Protein AF-A0A1Q5MEU5-F1 (afdb_monomer)

Mean predicted aligned error: 7.68 Å

Structure (mmCIF, N/CA/C/O backbone):
data_AF-A0A1Q5MEU5-F1
#
_entry.id   AF-A0A1Q5MEU5-F1
#
loop_
_atom_site.group_PDB
_atom_site.id
_atom_site.type_symbol
_atom_site.label_atom_id
_atom_site.label_alt_id
_atom_site.label_comp_id
_atom_site.label_asym_id
_atom_site.label_entity_id
_atom_site.label_seq_id
_atom_site.pdbx_PDB_ins_code
_atom_site.Cartn_x
_atom_site.Cartn_y
_at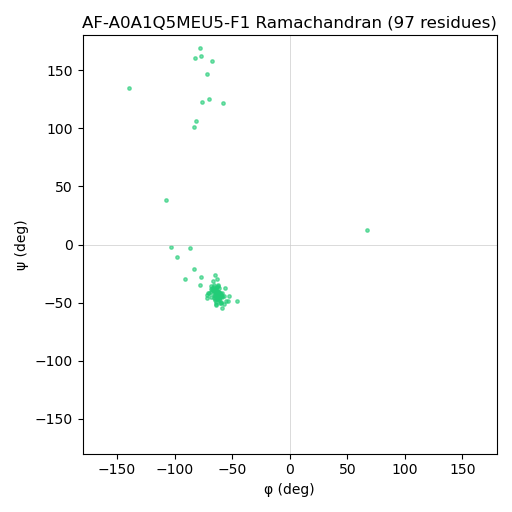om_site.Cartn_z
_atom_site.occupancy
_atom_site.B_iso_or_equiv
_atom_site.auth_seq_id
_atom_site.auth_comp_id
_atom_site.auth_asym_id
_atom_site.auth_atom_id
_atom_site.pdbx_PDB_model_num
ATOM 1 N N . MET A 1 1 ? 27.557 14.615 19.901 1.00 64.94 1 MET A N 1
ATOM 2 C CA . MET A 1 1 ? 26.731 13.406 20.072 1.00 64.94 1 MET A CA 1
ATOM 3 C C . MET A 1 1 ? 27.480 12.455 20.983 1.00 64.94 1 MET A C 1
ATOM 5 O O . MET A 1 1 ? 28.641 12.164 20.720 1.00 64.94 1 MET A O 1
ATOM 9 N N . SER A 1 2 ? 26.861 12.059 22.086 1.00 87.88 2 SER A N 1
ATOM 10 C CA . SER A 1 2 ? 27.418 11.133 23.071 1.00 87.88 2 SER A CA 1
ATOM 11 C C . SER A 1 2 ? 27.224 9.673 22.643 1.00 87.88 2 SER A C 1
ATOM 13 O O . SER A 1 2 ? 26.380 9.348 21.810 1.00 87.88 2 SER A O 1
ATOM 1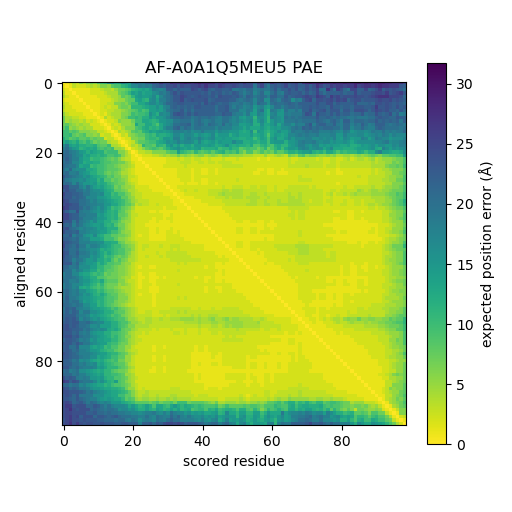5 N N . TRP A 1 3 ? 28.007 8.766 23.228 1.00 56.09 3 TRP A N 1
ATOM 16 C CA . TRP A 1 3 ? 27.943 7.333 22.922 1.00 56.09 3 TRP A CA 1
ATOM 17 C C . TRP A 1 3 ? 26.589 6.692 23.273 1.00 56.09 3 TRP A C 1
ATOM 19 O O . TRP A 1 3 ? 26.150 5.752 22.612 1.00 56.09 3 TRP A O 1
ATOM 29 N N . SER A 1 4 ? 25.902 7.215 24.290 1.00 73.19 4 SER A N 1
ATOM 30 C CA . SER A 1 4 ? 24.543 6.811 24.658 1.00 73.19 4 SER A CA 1
ATOM 31 C C . SER A 1 4 ? 23.506 7.280 23.635 1.00 73.19 4 SER A C 1
ATOM 33 O O . SER A 1 4 ? 22.640 6.494 23.258 1.00 73.19 4 SER A O 1
ATOM 35 N N . GLU A 1 5 ? 23.617 8.514 23.136 1.00 72.00 5 GLU A N 1
ATOM 36 C CA . GLU A 1 5 ? 22.755 9.027 22.060 1.00 72.00 5 GLU A CA 1
ATOM 37 C C . GLU A 1 5 ? 22.954 8.241 20.761 1.00 72.00 5 GLU A C 1
ATOM 39 O O . GLU A 1 5 ? 21.979 7.863 20.124 1.00 72.00 5 GLU A O 1
ATOM 44 N N . PHE A 1 6 ? 24.197 7.906 20.407 1.00 57.34 6 PHE A N 1
ATOM 45 C CA . PHE A 1 6 ? 24.489 7.108 19.215 1.00 57.34 6 PHE A CA 1
ATOM 46 C C . PHE A 1 6 ? 23.895 5.691 19.295 1.00 57.34 6 PHE A C 1
ATOM 48 O O . PHE A 1 6 ? 23.266 5.226 18.348 1.00 57.34 6 PHE A O 1
ATOM 55 N N . LYS A 1 7 ? 24.021 5.012 20.445 1.00 49.31 7 LYS A N 1
ATOM 56 C CA . LYS A 1 7 ? 23.394 3.696 20.669 1.00 49.31 7 LYS A CA 1
ATOM 57 C C . LYS A 1 7 ? 21.871 3.752 20.630 1.00 49.31 7 LYS A C 1
ATOM 59 O O . LYS A 1 7 ? 21.249 2.815 20.137 1.00 49.31 7 LYS A O 1
ATOM 64 N N . LYS A 1 8 ? 21.282 4.835 21.140 1.00 71.50 8 LYS A N 1
ATOM 65 C CA . LYS A 1 8 ? 19.838 5.063 21.082 1.00 71.50 8 LYS A CA 1
ATOM 66 C C . LYS A 1 8 ? 19.371 5.223 19.635 1.00 71.50 8 LYS A C 1
ATOM 68 O O . LYS A 1 8 ? 18.464 4.507 19.236 1.00 71.50 8 LYS A O 1
ATOM 73 N N . VAL A 1 9 ? 20.061 6.042 18.839 1.00 67.50 9 VAL A N 1
ATOM 74 C CA . VAL A 1 9 ? 19.779 6.212 17.403 1.00 67.50 9 VAL A CA 1
ATOM 75 C C . VAL A 1 9 ? 19.928 4.894 16.643 1.00 67.50 9 VAL A C 1
ATOM 77 O O . VAL A 1 9 ? 19.078 4.571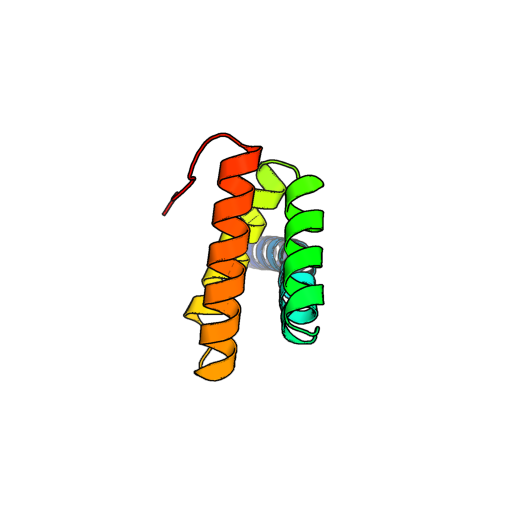 15.825 1.00 67.50 9 VAL A O 1
ATOM 80 N N . LEU A 1 10 ? 20.959 4.091 16.929 1.00 58.81 10 LEU A N 1
ATOM 81 C CA . LEU A 1 10 ? 21.112 2.770 16.309 1.00 58.81 10 LEU A CA 1
ATOM 82 C C . LEU A 1 10 ? 19.995 1.798 16.705 1.00 58.81 10 LEU A C 1
ATOM 84 O O . LEU A 1 10 ? 19.538 1.032 15.864 1.00 58.81 10 LEU A O 1
ATOM 88 N N . GLY A 1 11 ? 19.555 1.818 17.965 1.00 59.19 11 GLY A N 1
ATOM 89 C CA . GLY A 1 11 ? 18.445 0.991 18.441 1.00 59.19 11 GLY A CA 1
ATOM 90 C C . GLY A 1 11 ? 17.098 1.411 17.851 1.00 59.19 11 GLY A C 1
ATOM 91 O O . GLY A 1 11 ? 16.315 0.554 17.452 1.00 59.19 11 GLY A O 1
ATOM 92 N N . GLU A 1 12 ? 16.851 2.717 17.745 1.00 63.31 12 GLU A N 1
ATOM 93 C CA . GLU A 1 12 ? 15.667 3.288 17.095 1.00 63.31 12 GLU A CA 1
ATOM 94 C C . GLU A 1 12 ? 15.672 2.989 15.592 1.00 63.31 12 GLU A C 1
ATOM 96 O O . GLU A 1 12 ? 14.686 2.466 15.086 1.00 63.31 12 GLU A O 1
ATOM 101 N N . ALA A 1 13 ? 16.801 3.178 14.902 1.00 58.19 13 ALA A N 1
ATOM 102 C CA . ALA A 1 13 ? 16.949 2.839 13.488 1.00 58.19 13 ALA A CA 1
ATOM 103 C C . ALA A 1 13 ? 16.811 1.331 13.234 1.00 58.19 13 ALA A C 1
ATOM 105 O O . ALA A 1 13 ? 16.171 0.923 12.271 1.00 58.19 13 ALA A O 1
ATOM 106 N N . ALA A 1 14 ? 17.365 0.478 14.100 1.00 54.56 14 ALA A N 1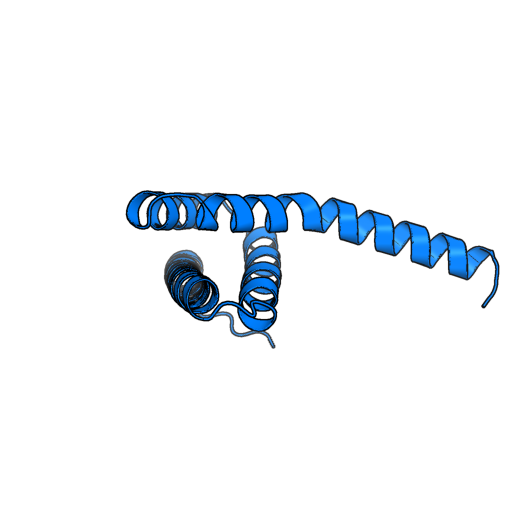
ATOM 107 C CA . ALA A 1 14 ? 17.180 -0.969 14.010 1.00 54.56 14 ALA A CA 1
ATOM 108 C C . ALA A 1 14 ? 15.720 -1.373 14.261 1.00 54.56 14 ALA A C 1
ATOM 110 O O . ALA A 1 14 ? 15.205 -2.254 13.575 1.00 54.56 14 ALA A O 1
ATOM 111 N N . GLY A 1 15 ? 15.040 -0.710 15.201 1.00 58.72 15 GLY A N 1
ATOM 112 C CA . GLY A 1 15 ? 13.613 -0.889 15.453 1.00 58.72 15 GLY A CA 1
ATOM 113 C C . GLY A 1 15 ? 12.755 -0.451 14.266 1.00 58.72 15 GLY A C 1
ATOM 114 O O . GLY A 1 15 ? 11.881 -1.196 13.836 1.00 58.72 15 GLY A O 1
ATOM 115 N N . GLU A 1 16 ? 13.034 0.713 13.683 1.00 59.19 16 GLU A N 1
ATOM 116 C CA . GLU A 1 16 ? 12.357 1.211 12.484 1.00 59.19 16 GLU A CA 1
ATOM 117 C C . GLU A 1 16 ? 12.618 0.320 11.266 1.00 59.19 16 GLU A C 1
ATOM 119 O O . GLU A 1 16 ? 11.678 0.012 10.538 1.00 59.19 16 GLU A O 1
ATOM 124 N N . MET A 1 17 ? 13.850 -0.166 11.076 1.00 57.91 17 MET A N 1
ATOM 125 C CA . MET A 1 17 ? 14.188 -1.134 10.025 1.00 57.91 17 MET A CA 1
ATOM 126 C C . MET A 1 17 ? 13.491 -2.486 10.226 1.00 57.91 17 MET A C 1
ATOM 128 O O . MET A 1 17 ? 13.010 -3.084 9.268 1.00 57.91 17 MET A O 1
ATOM 132 N N . ALA A 1 18 ? 13.399 -2.980 11.462 1.00 57.91 18 ALA A N 1
ATOM 133 C CA . ALA A 1 18 ? 12.697 -4.227 11.758 1.00 57.91 18 ALA A CA 1
ATOM 134 C C . ALA A 1 18 ? 11.179 -4.095 11.547 1.00 57.91 18 ALA A C 1
ATOM 136 O O . ALA A 1 18 ? 10.530 -5.029 11.080 1.00 57.91 18 ALA A O 1
ATOM 137 N N . VAL A 1 19 ? 10.610 -2.926 11.859 1.00 61.56 19 VAL A N 1
ATOM 138 C CA . VAL A 1 19 ? 9.185 -2.633 11.656 1.00 61.56 19 VAL A CA 1
ATOM 139 C C . VAL A 1 19 ? 8.871 -2.335 10.187 1.00 61.56 19 VAL A C 1
ATOM 141 O O . VAL A 1 19 ? 7.751 -2.613 9.767 1.00 61.56 19 VAL A O 1
ATOM 144 N N . SER A 1 20 ? 9.821 -1.821 9.397 1.00 63.22 20 SER A N 1
ATOM 145 C CA . SER A 1 20 ? 9.644 -1.537 7.965 1.00 63.22 20 SER A CA 1
ATOM 146 C C . SER A 1 20 ? 9.733 -2.781 7.083 1.00 63.22 20 SER A C 1
ATOM 148 O O . SER A 1 20 ? 8.999 -2.880 6.098 1.00 63.22 20 SER A O 1
ATOM 150 N N . TYR A 1 21 ? 10.583 -3.744 7.456 1.00 71.50 21 TYR A N 1
ATOM 151 C CA . TYR A 1 21 ? 10.829 -4.981 6.713 1.00 71.50 21 TYR A CA 1
ATOM 152 C C . TYR A 1 21 ? 9.555 -5.701 6.223 1.00 71.50 21 TYR A C 1
ATOM 154 O O . TYR A 1 21 ? 9.479 -5.994 5.028 1.00 71.50 21 TYR A O 1
ATOM 162 N N . PRO A 1 22 ? 8.518 -5.937 7.057 1.00 85.00 22 PRO A N 1
ATOM 163 C CA . PRO A 1 22 ? 7.296 -6.589 6.586 1.00 85.00 22 PRO A CA 1
ATOM 164 C C . PRO A 1 22 ? 6.539 -5.768 5.532 1.00 85.00 22 PRO A C 1
ATOM 166 O O . PRO A 1 22 ? 6.049 -6.341 4.565 1.00 85.00 22 PRO A O 1
ATOM 169 N N . PHE A 1 23 ? 6.473 -4.438 5.654 1.00 89.69 23 PHE A N 1
ATOM 170 C CA . PHE A 1 23 ? 5.751 -3.600 4.685 1.00 89.69 23 PHE A CA 1
ATOM 171 C C . PHE A 1 23 ? 6.486 -3.524 3.346 1.00 89.69 23 PHE A C 1
ATOM 173 O O . PHE A 1 23 ? 5.872 -3.686 2.295 1.00 89.69 23 PHE A O 1
ATOM 180 N N . VAL A 1 24 ? 7.809 -3.343 3.380 1.00 88.19 24 VAL A N 1
ATOM 181 C CA . VAL A 1 24 ? 8.643 -3.331 2.170 1.00 88.19 24 VAL A CA 1
ATOM 182 C C . VAL A 1 24 ? 8.580 -4.684 1.455 1.00 88.19 24 VAL A C 1
ATOM 184 O O . VAL A 1 24 ? 8.460 -4.718 0.230 1.00 88.19 24 VAL A O 1
ATOM 187 N N . SER A 1 25 ? 8.598 -5.793 2.200 1.00 89.44 25 SER A N 1
ATOM 188 C CA . SER A 1 25 ? 8.458 -7.139 1.635 1.00 89.44 25 SER A CA 1
ATOM 189 C C . SER A 1 25 ? 7.102 -7.343 0.960 1.00 89.44 25 SER A C 1
ATOM 191 O O . SER A 1 25 ? 7.070 -7.835 -0.162 1.00 89.44 25 SER A O 1
ATOM 193 N N . ILE A 1 26 ? 5.998 -6.926 1.591 1.00 93.94 26 ILE A N 1
ATOM 194 C CA . ILE A 1 26 ? 4.644 -7.034 1.015 1.00 93.94 26 ILE A CA 1
ATOM 195 C C . ILE A 1 26 ? 4.537 -6.234 -0.288 1.00 93.94 26 ILE A C 1
ATOM 197 O O . ILE A 1 26 ? 4.080 -6.754 -1.302 1.00 93.94 26 ILE A O 1
ATOM 201 N N . ILE A 1 27 ? 5.010 -4.984 -0.293 1.00 94.44 27 ILE A N 1
ATOM 202 C CA . ILE A 1 27 ? 4.986 -4.140 -1.497 1.00 94.44 27 ILE A CA 1
ATOM 203 C C . ILE A 1 27 ? 5.832 -4.768 -2.606 1.00 94.44 27 ILE A C 1
ATOM 205 O O . ILE A 1 27 ? 5.442 -4.750 -3.771 1.00 94.44 27 ILE A O 1
ATOM 209 N N . THR A 1 28 ? 6.991 -5.325 -2.252 1.00 92.62 28 THR A N 1
ATOM 210 C CA . THR A 1 28 ? 7.859 -6.027 -3.202 1.00 92.62 28 THR A CA 1
ATOM 211 C C . THR A 1 28 ? 7.153 -7.248 -3.779 1.00 92.62 28 THR A C 1
ATOM 213 O O . THR A 1 28 ? 7.197 -7.449 -4.986 1.00 92.62 28 THR A O 1
ATOM 216 N N . GLU A 1 29 ? 6.452 -8.024 -2.954 1.00 92.94 29 GLU A N 1
ATOM 217 C CA . GLU A 1 29 ? 5.676 -9.175 -3.411 1.00 92.94 29 GLU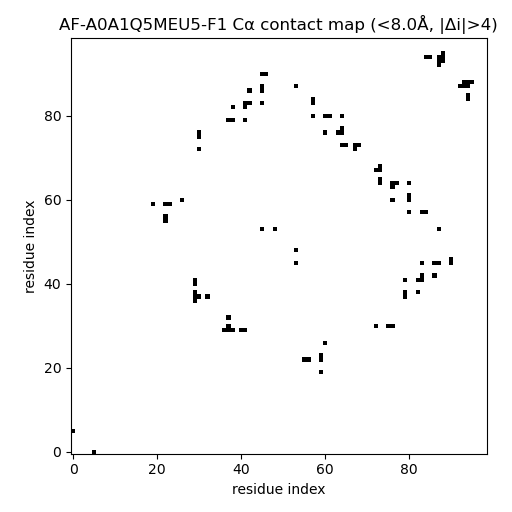 A CA 1
ATOM 218 C C . GLU A 1 29 ? 4.601 -8.760 -4.422 1.00 92.94 29 GLU A C 1
ATOM 220 O O . GLU A 1 29 ? 4.551 -9.322 -5.512 1.00 92.94 29 GLU A O 1
ATOM 225 N N . TRP A 1 30 ? 3.803 -7.729 -4.120 1.00 95.44 30 TRP A N 1
ATOM 226 C CA . TRP A 1 30 ? 2.788 -7.216 -5.048 1.00 95.44 30 TRP A CA 1
ATOM 227 C C . TRP A 1 30 ? 3.378 -6.805 -6.401 1.00 95.44 30 TRP A C 1
ATOM 229 O O . TRP A 1 30 ? 2.770 -7.055 -7.436 1.00 95.44 30 TRP A O 1
ATOM 239 N N . ARG A 1 31 ? 4.583 -6.216 -6.423 1.00 91.25 31 ARG A N 1
ATOM 240 C CA . ARG A 1 31 ? 5.256 -5.805 -7.671 1.00 91.25 31 ARG A CA 1
ATOM 241 C C . ARG A 1 31 ? 5.629 -6.966 -8.587 1.00 91.25 31 ARG A C 1
ATOM 243 O O . ARG A 1 31 ? 5.780 -6.735 -9.784 1.00 91.25 31 ARG A O 1
ATOM 250 N N . TYR A 1 32 ? 5.834 -8.160 -8.039 1.00 9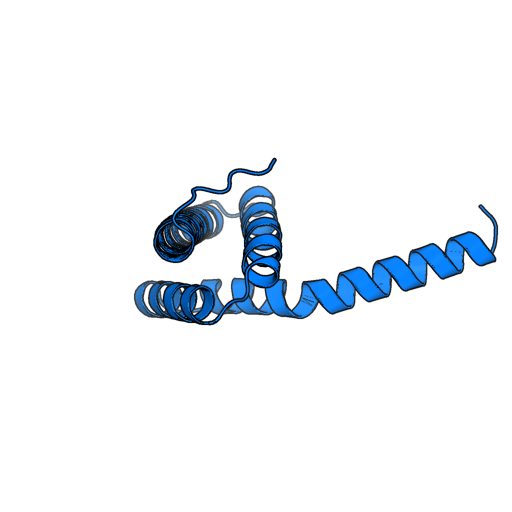0.81 32 TYR A N 1
ATOM 251 C CA . TYR A 1 32 ? 6.268 -9.333 -8.800 1.00 90.81 32 TYR A CA 1
ATOM 252 C C . TYR A 1 32 ? 5.138 -10.328 -9.086 1.00 90.81 32 TYR A C 1
ATOM 254 O O . TYR A 1 32 ? 5.384 -11.326 -9.758 1.00 90.81 32 TYR A O 1
ATOM 262 N N . LYS A 1 33 ? 3.920 -10.064 -8.604 1.00 93.62 33 LYS A N 1
ATOM 263 C CA . LYS A 1 33 ? 2.715 -10.797 -9.010 1.00 93.62 33 LYS A CA 1
ATOM 264 C C . LYS A 1 33 ? 2.225 -10.329 -10.377 1.00 93.62 33 LYS A C 1
ATOM 266 O O . LYS A 1 33 ? 2.676 -9.296 -10.878 1.00 93.62 33 LYS A O 1
ATOM 271 N N . GLU A 1 34 ? 1.283 -11.061 -10.958 1.00 94.94 34 GLU A N 1
ATOM 272 C CA . GLU A 1 34 ? 0.436 -10.541 -12.035 1.00 94.94 34 GLU A CA 1
ATOM 273 C C . GLU A 1 34 ? -0.501 -9.445 -11.496 1.00 94.94 34 GLU A C 1
ATOM 275 O O . GLU A 1 34 ? -0.703 -9.320 -10.285 1.00 94.94 34 GLU A O 1
ATOM 280 N N . ASP A 1 35 ? -1.006 -8.573 -12.373 1.00 91.75 35 ASP A N 1
ATOM 281 C CA . ASP A 1 35 ? -1.771 -7.389 -11.947 1.00 91.75 35 ASP A CA 1
ATOM 282 C C . ASP A 1 35 ? -3.056 -7.743 -11.189 1.00 91.75 35 ASP A C 1
ATOM 284 O O . ASP A 1 35 ? -3.369 -7.098 -10.190 1.00 91.75 35 ASP A O 1
ATOM 288 N N . ASP A 1 36 ? -3.785 -8.763 -11.631 1.00 93.38 36 ASP A N 1
ATOM 289 C CA . ASP A 1 36 ? -4.995 -9.252 -10.969 1.00 93.38 36 ASP A CA 1
ATOM 290 C C . ASP A 1 36 ? -4.686 -9.823 -9.579 1.00 93.38 36 ASP A C 1
ATOM 292 O O . ASP A 1 36 ? -5.274 -9.386 -8.589 1.00 93.38 36 ASP A O 1
ATOM 296 N N . GLU A 1 37 ? -3.686 -10.699 -9.478 1.00 96.50 37 GLU A N 1
ATOM 297 C CA . GLU A 1 37 ? -3.241 -11.272 -8.204 1.00 96.50 37 GLU A CA 1
ATOM 298 C C . GLU A 1 37 ? -2.734 -10.204 -7.221 1.00 96.50 37 GLU A C 1
ATOM 300 O O . GLU A 1 37 ? -2.944 -10.301 -6.008 1.00 96.50 37 GLU A O 1
ATOM 305 N N . ALA A 1 38 ? -2.046 -9.174 -7.720 1.00 95.50 38 ALA A N 1
ATOM 306 C CA . ALA A 1 38 ? -1.576 -8.067 -6.897 1.00 95.50 38 ALA A CA 1
ATOM 307 C C . ALA A 1 38 ? -2.744 -7.248 -6.334 1.00 95.50 38 ALA A C 1
ATOM 309 O O . ALA A 1 38 ? -2.736 -6.893 -5.153 1.00 95.50 38 ALA A O 1
ATOM 310 N N . LEU A 1 39 ? -3.754 -6.957 -7.157 1.00 96.19 39 LEU A N 1
ATOM 311 C CA . LEU A 1 39 ? -4.939 -6.212 -6.732 1.00 96.19 39 LEU A CA 1
ATOM 312 C C . LEU A 1 39 ? -5.767 -6.998 -5.706 1.00 96.19 39 LEU A C 1
ATOM 314 O O . LEU A 1 39 ? -6.197 -6.408 -4.710 1.00 96.19 39 LEU A O 1
ATOM 318 N N . ASP A 1 40 ? -5.914 -8.311 -5.889 1.00 97.12 40 ASP A N 1
ATOM 319 C CA . ASP A 1 40 ? -6.575 -9.188 -4.919 1.00 97.12 40 ASP A CA 1
ATOM 320 C C . ASP A 1 40 ? -5.813 -9.223 -3.586 1.00 97.12 40 ASP A C 1
ATOM 322 O O . ASP A 1 40 ? -6.402 -9.018 -2.522 1.00 97.12 40 ASP A O 1
ATOM 326 N N . ALA A 1 41 ? -4.483 -9.356 -3.621 1.00 95.75 41 ALA A N 1
ATOM 327 C CA . ALA A 1 41 ? -3.658 -9.335 -2.413 1.00 95.75 41 ALA A CA 1
ATOM 328 C C . ALA A 1 41 ? -3.739 -7.991 -1.659 1.00 95.75 41 ALA A C 1
ATOM 330 O O . ALA A 1 41 ? -3.713 -7.959 -0.424 1.00 95.75 41 ALA A O 1
ATOM 331 N N . ILE A 1 42 ? -3.864 -6.868 -2.377 1.00 97.62 42 ILE A N 1
ATOM 332 C CA . ILE A 1 42 ? -4.103 -5.549 -1.771 1.00 97.62 42 ILE A CA 1
ATOM 333 C C . ILE A 1 42 ? -5.476 -5.518 -1.088 1.00 97.62 42 ILE A C 1
ATOM 335 O O . ILE A 1 42 ? -5.586 -5.026 0.040 1.00 97.62 42 ILE A O 1
ATOM 339 N N . ALA A 1 43 ? -6.516 -6.056 -1.731 1.00 97.00 43 ALA A N 1
ATOM 340 C CA . ALA A 1 43 ? -7.854 -6.143 -1.153 1.00 97.00 43 ALA A CA 1
ATOM 341 C C . ALA A 1 43 ? -7.880 -6.986 0.128 1.00 97.00 43 ALA A C 1
ATOM 343 O O . ALA A 1 43 ? -8.407 -6.532 1.150 1.00 97.00 43 ALA A O 1
ATOM 344 N N . GLU A 1 44 ? -7.246 -8.158 0.111 1.00 96.44 44 GLU A N 1
ATOM 345 C CA . GLU A 1 44 ? -7.108 -9.029 1.280 1.00 96.44 44 GLU A CA 1
ATOM 346 C C . GLU A 1 44 ? -6.344 -8.346 2.418 1.00 96.44 44 GLU A C 1
ATOM 348 O O . GLU A 1 44 ? -6.796 -8.354 3.571 1.00 96.44 44 GLU A O 1
ATOM 353 N N . TYR A 1 45 ? -5.226 -7.683 2.100 1.00 95.88 45 TYR A N 1
ATOM 354 C CA . TYR A 1 45 ? -4.457 -6.924 3.081 1.00 95.88 45 TYR A CA 1
ATOM 355 C C . TYR A 1 45 ? -5.319 -5.853 3.750 1.00 95.88 45 TYR A C 1
ATOM 357 O O . TYR A 1 45 ? -5.384 -5.783 4.980 1.00 95.88 45 TYR A O 1
ATOM 365 N N . VAL A 1 46 ? -6.016 -5.029 2.960 1.00 95.88 46 VAL A N 1
ATOM 366 C CA . VAL A 1 46 ? -6.857 -3.955 3.499 1.00 95.88 46 VAL A CA 1
ATOM 367 C C . VAL A 1 46 ? -7.984 -4.528 4.349 1.00 95.88 46 VAL A C 1
ATOM 369 O O . VAL A 1 46 ? -8.230 -4.004 5.437 1.00 95.88 46 VAL A O 1
ATOM 372 N N . ALA A 1 47 ? -8.632 -5.614 3.921 1.00 94.31 47 ALA A N 1
ATOM 373 C CA . ALA A 1 47 ? -9.693 -6.274 4.677 1.00 94.31 47 ALA A CA 1
ATOM 374 C C . ALA A 1 47 ? -9.206 -6.774 6.050 1.00 94.31 47 ALA A C 1
ATOM 376 O O . ALA A 1 47 ? -9.877 -6.526 7.057 1.00 94.31 47 ALA A O 1
ATOM 377 N N . GLY A 1 48 ? -8.012 -7.372 6.120 1.00 92.31 48 GLY A N 1
ATOM 378 C CA . GLY A 1 48 ? -7.425 -7.909 7.354 1.00 92.31 48 GLY A CA 1
ATOM 379 C C . GLY A 1 48 ? -6.693 -6.893 8.244 1.00 92.31 48 GLY A C 1
ATOM 380 O O . GLY A 1 48 ? -6.526 -7.131 9.440 1.00 92.31 48 GLY A O 1
ATOM 381 N N . ALA A 1 49 ? -6.266 -5.749 7.706 1.00 92.62 49 ALA A N 1
ATOM 382 C CA . ALA A 1 49 ? -5.396 -4.818 8.426 1.00 92.62 49 ALA A CA 1
ATOM 383 C C . ALA A 1 49 ? -6.094 -4.059 9.572 1.00 92.62 49 ALA A C 1
ATOM 385 O O . ALA A 1 49 ? -7.265 -3.676 9.497 1.00 92.62 49 ALA A O 1
ATOM 386 N N . THR A 1 50 ? -5.344 -3.767 10.634 1.00 91.56 50 THR A N 1
ATOM 387 C CA . THR A 1 50 ? -5.766 -2.824 11.683 1.00 91.56 50 THR A CA 1
ATOM 388 C C . THR A 1 50 ? -5.607 -1.375 11.202 1.00 91.56 50 THR A C 1
ATOM 390 O O . THR A 1 50 ? -4.833 -1.135 10.273 1.00 91.56 50 THR A O 1
ATOM 393 N N . PRO A 1 51 ? -6.252 -0.377 11.843 1.00 87.62 51 PRO A N 1
ATOM 394 C CA . PRO A 1 51 ? -6.070 1.031 11.475 1.00 87.62 51 PRO A CA 1
ATOM 395 C C . PRO A 1 51 ? -4.598 1.473 11.448 1.00 87.62 51 PRO A C 1
ATOM 397 O O . PRO A 1 51 ? -4.153 2.073 10.479 1.00 87.62 51 PRO A O 1
ATOM 400 N N . THR A 1 52 ? -3.805 1.095 12.455 1.00 87.81 52 THR A N 1
ATOM 401 C CA . THR A 1 52 ? -2.362 1.397 12.488 1.00 87.81 52 THR A CA 1
ATOM 402 C C . THR A 1 52 ? -1.579 0.655 11.401 1.00 87.81 52 THR A C 1
ATOM 404 O O . THR A 1 52 ? -0.572 1.162 10.912 1.00 87.81 52 THR A O 1
ATOM 407 N N . GLY A 1 53 ? -2.013 -0.551 11.016 1.00 90.56 53 GLY A N 1
ATOM 408 C CA . GLY A 1 53 ? -1.430 -1.283 9.890 1.00 90.56 53 GLY A CA 1
ATOM 409 C C . GLY A 1 53 ? -1.650 -0.555 8.564 1.00 90.56 53 GLY A C 1
ATOM 410 O O . GLY A 1 53 ? -0.703 -0.387 7.801 1.00 90.56 53 GLY A O 1
ATOM 411 N N . LEU A 1 54 ? -2.868 -0.050 8.345 1.00 91.50 54 LEU A N 1
ATOM 412 C CA . LEU A 1 54 ? -3.222 0.757 7.176 1.00 91.50 54 LEU A CA 1
ATOM 413 C C . LEU A 1 54 ? -2.402 2.053 7.112 1.00 91.50 54 LEU A C 1
ATOM 415 O O . LEU A 1 54 ? -1.800 2.329 6.081 1.00 91.50 54 LEU A O 1
ATOM 419 N N . GLU A 1 55 ? -2.281 2.788 8.223 1.00 90.00 55 GLU A N 1
ATOM 420 C CA . GLU A 1 55 ? -1.468 4.015 8.286 1.00 90.00 55 GLU A CA 1
ATOM 421 C C . GLU A 1 55 ? 0.008 3.761 7.933 1.00 90.00 55 GLU A C 1
ATOM 423 O O . GLU A 1 55 ? 0.628 4.537 7.205 1.00 90.00 55 GLU A O 1
ATOM 428 N N . LYS A 1 56 ? 0.586 2.655 8.421 1.00 90.81 56 LYS A N 1
ATOM 429 C CA . LYS A 1 56 ? 1.968 2.283 8.086 1.00 90.81 56 LYS A CA 1
ATOM 430 C C . LYS A 1 56 ? 2.108 1.885 6.620 1.00 90.81 56 LYS A C 1
ATOM 432 O O . LYS A 1 56 ? 3.043 2.339 5.967 1.00 90.81 56 LYS A O 1
ATOM 437 N N . MET A 1 57 ? 1.193 1.069 6.097 1.00 94.12 57 MET A N 1
ATOM 438 C CA . MET A 1 57 ? 1.221 0.670 4.689 1.00 94.12 57 MET A CA 1
ATOM 439 C C . MET A 1 57 ? 1.058 1.874 3.755 1.00 94.12 57 MET A C 1
ATOM 441 O O . MET A 1 57 ? 1.796 1.967 2.781 1.00 94.12 57 MET A O 1
ATOM 445 N N . ASP A 1 58 ? 0.178 2.829 4.078 1.00 93.88 58 ASP A N 1
ATOM 446 C CA . ASP A 1 58 ? 0.023 4.083 3.324 1.00 93.88 58 ASP A CA 1
ATOM 447 C C . ASP A 1 58 ? 1.359 4.820 3.182 1.00 93.88 58 ASP A C 1
ATOM 449 O O . ASP A 1 58 ? 1.752 5.190 2.073 1.00 93.88 58 ASP A O 1
ATOM 453 N N . LYS A 1 59 ? 2.088 4.972 4.296 1.00 92.38 59 LYS A N 1
ATOM 454 C CA . LYS A 1 59 ? 3.417 5.588 4.310 1.00 92.38 59 LYS A CA 1
ATOM 455 C C . LYS A 1 59 ? 4.394 4.833 3.404 1.00 92.38 59 LYS A C 1
ATOM 457 O O . LYS A 1 59 ? 4.984 5.444 2.515 1.00 92.38 59 LYS A O 1
ATOM 462 N N . TYR A 1 60 ? 4.551 3.523 3.597 1.00 93.75 60 TYR A N 1
ATOM 463 C CA . TYR A 1 60 ? 5.542 2.743 2.846 1.00 93.75 60 TYR A CA 1
ATOM 464 C C . TYR A 1 60 ? 5.205 2.629 1.358 1.00 93.75 60 TYR A C 1
ATOM 466 O O . TYR A 1 60 ? 6.102 2.730 0.525 1.00 93.75 60 TYR A O 1
ATOM 474 N N . LEU A 1 61 ? 3.930 2.463 0.999 1.00 94.81 61 LEU A N 1
ATOM 475 C CA . LEU A 1 61 ? 3.504 2.373 -0.397 1.00 94.81 61 LEU A CA 1
ATOM 476 C C . LEU A 1 61 ? 3.695 3.715 -1.114 1.00 94.81 61 LEU A C 1
ATOM 478 O O . LEU A 1 61 ? 4.160 3.745 -2.256 1.00 94.81 61 LEU A O 1
ATOM 482 N N . ARG A 1 62 ? 3.443 4.836 -0.426 1.00 93.62 62 ARG A N 1
ATOM 483 C CA . ARG A 1 62 ? 3.753 6.177 -0.935 1.00 93.62 62 ARG A CA 1
ATOM 484 C C . ARG A 1 62 ? 5.255 6.380 -1.130 1.00 93.62 62 ARG A C 1
ATOM 486 O O . ARG A 1 62 ? 5.662 6.787 -2.214 1.00 93.62 62 ARG A O 1
ATOM 493 N N . GLU A 1 63 ? 6.072 6.089 -0.118 1.00 93.88 63 GLU A N 1
ATOM 494 C CA . GLU A 1 63 ? 7.537 6.204 -0.201 1.00 93.88 63 GLU A CA 1
ATOM 495 C C . GLU A 1 63 ? 8.096 5.350 -1.344 1.00 93.88 63 GLU A C 1
ATOM 497 O O . GLU A 1 63 ? 8.895 5.830 -2.147 1.00 93.88 63 GLU A O 1
ATOM 502 N N . ALA A 1 64 ? 7.614 4.112 -1.476 1.00 93.94 64 ALA A N 1
ATOM 503 C CA . ALA A 1 64 ? 7.988 3.209 -2.555 1.00 93.94 64 ALA A CA 1
ATOM 504 C C . ALA A 1 64 ? 7.595 3.755 -3.938 1.00 93.94 64 ALA A C 1
ATOM 506 O O . ALA A 1 64 ? 8.339 3.559 -4.893 1.00 93.94 64 ALA A O 1
ATOM 507 N N . THR A 1 65 ? 6.455 4.444 -4.050 1.00 94.81 65 THR A N 1
ATOM 508 C CA . THR A 1 65 ? 5.988 5.055 -5.306 1.00 94.81 65 THR A CA 1
ATOM 509 C C . THR A 1 65 ? 6.821 6.281 -5.687 1.00 94.81 65 THR A C 1
ATOM 511 O O . THR A 1 65 ? 7.220 6.424 -6.840 1.00 94.81 65 THR A O 1
ATOM 514 N N . VAL A 1 66 ? 7.092 7.171 -4.725 1.00 93.50 66 VAL A N 1
ATOM 515 C CA . VAL A 1 66 ? 7.832 8.427 -4.950 1.00 93.50 66 VAL A CA 1
ATOM 516 C C . VAL A 1 66 ? 9.300 8.163 -5.277 1.00 93.50 66 VAL A C 1
ATOM 518 O O . VAL A 1 66 ? 9.865 8.836 -6.137 1.00 93.50 66 VAL A O 1
ATOM 521 N N . ASN A 1 67 ? 9.902 7.171 -4.620 1.00 93.62 67 ASN A N 1
ATOM 522 C CA . ASN A 1 67 ? 11.310 6.830 -4.804 1.00 93.62 67 ASN A CA 1
ATOM 523 C C . ASN A 1 67 ? 11.553 5.857 -5.971 1.00 93.62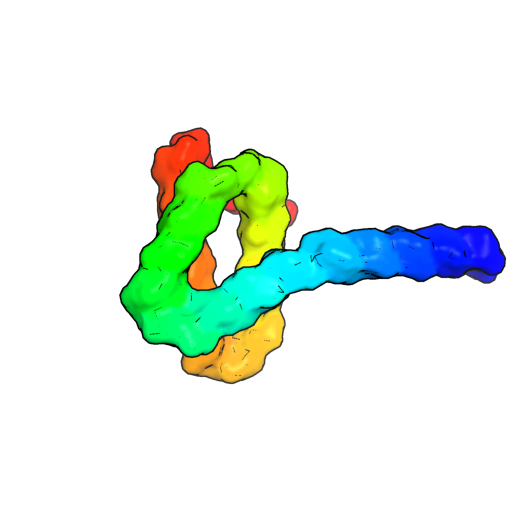 67 ASN A C 1
ATOM 525 O O . ASN A 1 67 ? 12.703 5.536 -6.257 1.00 93.62 67 ASN A O 1
ATOM 529 N N . GLU A 1 68 ? 10.508 5.377 -6.655 1.00 95.62 68 GLU A N 1
ATOM 530 C CA . GLU A 1 68 ? 10.675 4.497 -7.812 1.00 95.62 68 GLU A CA 1
ATOM 531 C C . GLU A 1 68 ? 11.123 5.290 -9.048 1.00 95.62 68 GLU A C 1
ATOM 533 O O . GLU A 1 68 ? 10.452 6.220 -9.514 1.00 95.62 68 GLU A O 1
ATOM 538 N N . HIS A 1 69 ? 12.267 4.897 -9.605 1.00 92.62 69 HIS A N 1
ATOM 539 C CA . HIS A 1 69 ? 12.889 5.572 -10.739 1.00 92.62 69 HIS A CA 1
ATOM 540 C C . HIS A 1 69 ? 12.434 4.999 -12.086 1.00 92.62 69 HIS A C 1
ATOM 542 O O . HIS A 1 69 ? 12.352 5.753 -13.060 1.00 92.62 69 HIS A O 1
ATOM 548 N N . SER A 1 70 ? 12.080 3.711 -12.143 1.00 95.75 70 SER A N 1
ATOM 549 C CA . SER A 1 70 ? 11.512 3.085 -13.338 1.00 95.75 70 SER A CA 1
ATOM 550 C C . SER A 1 70 ? 10.096 3.605 -13.596 1.00 95.75 70 SER A C 1
ATOM 552 O O . SER A 1 70 ? 9.227 3.546 -12.728 1.00 95.75 70 SER A O 1
ATOM 554 N N . SER A 1 71 ? 9.838 4.125 -14.799 1.00 93.56 71 SER A N 1
ATOM 555 C CA . SER A 1 71 ? 8.525 4.676 -15.160 1.00 93.56 71 SER A CA 1
ATOM 556 C C . SER A 1 71 ? 7.420 3.626 -15.123 1.00 93.56 71 SER A C 1
ATOM 558 O O . SER A 1 71 ? 6.337 3.917 -14.623 1.00 93.56 71 SER A O 1
ATOM 560 N N . GLU A 1 72 ? 7.705 2.425 -15.613 1.00 93.38 72 GLU A N 1
ATOM 561 C CA . GLU A 1 72 ? 6.777 1.294 -15.637 1.00 93.38 72 GLU A CA 1
ATOM 562 C C . GLU A 1 72 ? 6.415 0.848 -14.216 1.00 93.38 72 GLU A C 1
ATOM 564 O O . GLU A 1 72 ? 5.244 0.829 -13.839 1.00 93.38 72 GLU A O 1
ATOM 569 N N . GLN A 1 73 ? 7.425 0.600 -13.378 1.00 92.81 73 GLN A N 1
ATOM 570 C CA . GLN A 1 73 ? 7.201 0.172 -11.995 1.00 92.81 73 GLN A CA 1
ATOM 571 C C . GLN A 1 73 ? 6.518 1.261 -11.168 1.00 92.81 73 GLN A C 1
ATOM 573 O O . GLN A 1 73 ? 5.639 0.973 -10.358 1.00 92.81 73 GLN A O 1
ATOM 578 N N . ARG A 1 74 ? 6.848 2.533 -11.412 1.00 95.81 74 ARG A N 1
ATOM 579 C CA . ARG A 1 74 ? 6.167 3.657 -10.768 1.00 95.81 74 ARG A CA 1
ATOM 580 C C . ARG A 1 74 ? 4.695 3.734 -11.162 1.00 95.81 74 ARG A C 1
ATOM 582 O O . ARG A 1 74 ? 3.867 3.960 -10.289 1.00 95.81 74 ARG A O 1
ATOM 589 N N . GLN A 1 75 ? 4.350 3.545 -12.437 1.00 95.00 75 GLN A N 1
ATOM 590 C CA . GLN A 1 75 ? 2.946 3.515 -12.870 1.00 95.00 75 GLN A CA 1
ATOM 591 C C . GLN A 1 75 ? 2.184 2.385 -12.181 1.00 95.00 75 GLN A C 1
ATOM 593 O O . GLN A 1 75 ? 1.095 2.613 -11.656 1.00 95.00 75 GLN A O 1
ATOM 598 N N . ARG A 1 76 ? 2.796 1.203 -12.097 1.00 95.19 76 ARG A N 1
ATOM 599 C CA . ARG A 1 76 ? 2.226 0.057 -11.391 1.00 95.19 76 ARG A CA 1
ATOM 600 C C . ARG A 1 76 ? 1.968 0.358 -9.911 1.00 95.19 76 ARG A C 1
ATOM 602 O O . ARG A 1 76 ? 0.871 0.136 -9.407 1.00 95.19 76 ARG A O 1
ATOM 609 N N . LEU A 1 77 ? 2.928 0.979 -9.228 1.00 95.75 77 LEU A N 1
ATOM 610 C CA . LEU A 1 77 ? 2.773 1.395 -7.830 1.00 95.75 77 LEU A CA 1
ATOM 611 C C . LEU A 1 77 ? 1.723 2.482 -7.632 1.00 95.75 77 LEU A C 1
ATOM 613 O O . LEU A 1 77 ? 1.023 2.462 -6.626 1.00 95.75 77 LEU A O 1
ATOM 617 N N . VAL A 1 78 ? 1.573 3.406 -8.585 1.00 96.62 78 VAL A N 1
ATOM 618 C CA . VAL A 1 78 ? 0.486 4.395 -8.561 1.00 96.62 78 VAL A CA 1
ATOM 619 C C . VAL A 1 78 ? -0.873 3.695 -8.608 1.00 96.62 78 VAL A C 1
ATOM 621 O O . VAL A 1 78 ? -1.765 4.069 -7.847 1.00 96.62 78 VAL A O 1
ATOM 624 N N . VAL A 1 79 ? -1.028 2.664 -9.445 1.00 96.69 79 VAL A N 1
ATOM 625 C CA . VAL A 1 79 ? -2.257 1.855 -9.502 1.00 96.69 79 VAL A CA 1
ATOM 626 C C . VAL A 1 79 ? -2.493 1.135 -8.174 1.00 96.69 79 VAL A C 1
ATOM 628 O O . VAL A 1 79 ? -3.588 1.231 -7.617 1.00 96.69 79 VAL A O 1
ATOM 631 N N . PHE A 1 80 ? -1.468 0.488 -7.613 1.00 96.88 80 PHE A N 1
ATOM 632 C CA . PHE A 1 80 ? -1.568 -0.179 -6.311 1.00 96.88 80 PHE A CA 1
ATOM 633 C C . PHE A 1 80 ? -1.930 0.798 -5.192 1.00 96.88 80 PHE A C 1
ATOM 635 O O . PHE A 1 80 ? -2.801 0.507 -4.374 1.00 96.88 80 PHE A O 1
ATOM 642 N N . TYR A 1 81 ? -1.314 1.981 -5.182 1.00 96.25 81 TYR A N 1
ATOM 643 C CA . TYR A 1 81 ? -1.604 3.026 -4.210 1.00 96.25 81 TYR A CA 1
ATOM 644 C C . TYR A 1 81 ? -3.048 3.513 -4.335 1.00 96.25 81 TYR A C 1
ATOM 646 O O . TYR A 1 81 ? -3.761 3.581 -3.337 1.00 96.25 81 TYR A O 1
ATOM 654 N N . ALA A 1 82 ? -3.521 3.779 -5.553 1.00 95.69 82 ALA A N 1
ATOM 655 C CA . ALA A 1 82 ? -4.904 4.180 -5.792 1.00 95.69 82 ALA A CA 1
ATOM 656 C C . ALA A 1 82 ? -5.907 3.108 -5.329 1.00 95.69 82 ALA A C 1
ATOM 658 O O . ALA A 1 82 ? -6.875 3.438 -4.640 1.00 95.69 82 ALA A O 1
ATOM 659 N N . CYS A 1 83 ? -5.648 1.835 -5.647 1.00 96.75 83 CYS A N 1
ATOM 660 C CA . CYS A 1 83 ? -6.457 0.703 -5.198 1.00 96.75 83 CYS A CA 1
ATOM 661 C C . CYS A 1 83 ? -6.500 0.622 -3.665 1.00 96.75 83 CYS A C 1
ATOM 663 O O . CYS A 1 83 ? -7.577 0.622 -3.065 1.00 96.75 83 CYS A O 1
ATOM 665 N N . PHE A 1 84 ? -5.332 0.667 -3.020 1.00 96.69 84 PHE A N 1
ATOM 666 C CA . PHE A 1 84 ? -5.205 0.662 -1.567 1.00 96.69 84 PHE A CA 1
ATOM 667 C C . PHE A 1 84 ? -6.008 1.799 -0.914 1.00 96.69 84 PHE A C 1
ATOM 669 O O . PHE A 1 84 ? -6.791 1.542 -0.000 1.00 96.69 84 PHE A O 1
ATOM 676 N N . LYS A 1 85 ? -5.888 3.044 -1.402 1.00 95.19 85 LYS A N 1
ATOM 677 C CA . LYS A 1 85 ? -6.634 4.193 -0.852 1.00 95.19 85 LYS A CA 1
ATOM 678 C C . LYS A 1 85 ? -8.135 4.079 -1.057 1.00 95.19 85 LYS A C 1
ATOM 680 O O . LYS A 1 85 ? -8.900 4.464 -0.173 1.00 95.19 85 LYS A O 1
ATOM 685 N N . TYR A 1 86 ? -8.562 3.571 -2.210 1.00 95.25 86 TYR A N 1
ATOM 686 C CA . TYR A 1 86 ? -9.975 3.333 -2.469 1.00 95.25 86 TYR A CA 1
ATOM 687 C C . TYR A 1 86 ? -10.547 2.328 -1.462 1.00 95.25 86 TYR A C 1
ATOM 689 O O . TYR A 1 86 ? -11.538 2.622 -0.795 1.00 95.25 86 TYR A O 1
ATOM 697 N N . LEU A 1 87 ? -9.884 1.184 -1.287 1.00 95.31 87 LEU A N 1
ATOM 698 C CA . LEU A 1 87 ? -10.308 0.130 -0.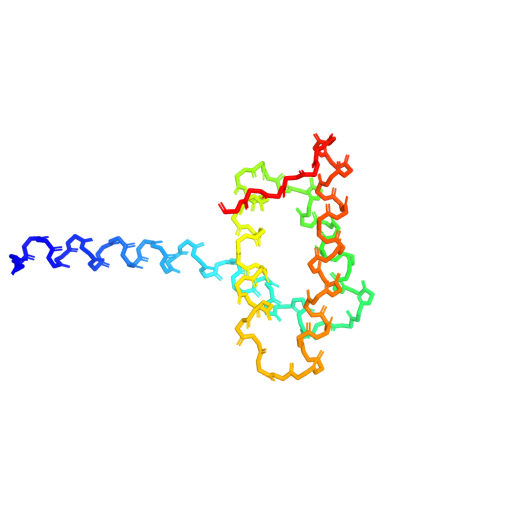366 1.00 95.31 87 LEU A CA 1
ATOM 699 C C . LEU A 1 87 ? -10.236 0.572 1.103 1.00 95.31 87 LEU A C 1
ATOM 701 O O . LEU A 1 87 ? -11.144 0.285 1.882 1.00 95.31 87 LEU A O 1
ATOM 705 N N . GLU A 1 88 ? -9.195 1.313 1.487 1.00 94.25 88 GLU A N 1
ATOM 706 C CA . GLU A 1 88 ? -9.073 1.907 2.821 1.00 94.25 88 GLU A CA 1
ATOM 707 C C . GLU A 1 88 ? -10.258 2.837 3.109 1.00 94.25 88 GLU A C 1
ATOM 709 O O . GLU A 1 88 ? -10.859 2.765 4.186 1.00 94.25 88 GLU A O 1
ATOM 714 N N . ALA A 1 89 ? -10.633 3.677 2.141 1.00 92.19 89 ALA A N 1
ATOM 715 C CA . ALA A 1 89 ? -11.768 4.579 2.278 1.00 92.19 89 ALA A CA 1
ATOM 716 C C . ALA A 1 89 ? -13.096 3.822 2.398 1.00 92.19 89 ALA A C 1
ATOM 718 O O . ALA A 1 89 ? -13.922 4.197 3.231 1.00 92.19 89 ALA A O 1
ATOM 719 N N . GLN A 1 90 ? -13.283 2.734 1.640 1.00 92.81 90 GLN A N 1
ATOM 720 C CA . GLN A 1 90 ? -14.453 1.858 1.783 1.00 92.81 90 GLN A CA 1
ATOM 721 C C . GLN A 1 90 ? -14.517 1.221 3.177 1.00 92.81 90 GLN A C 1
ATOM 723 O O . GLN A 1 90 ? -15.570 1.219 3.811 1.00 92.81 90 GLN A O 1
ATOM 728 N N . LYS A 1 91 ? -13.387 0.723 3.691 1.00 90.12 91 LYS A N 1
ATOM 729 C CA . LYS A 1 91 ? -13.324 0.049 4.994 1.00 90.12 91 LYS A CA 1
ATOM 730 C C . LYS A 1 91 ? -13.529 1.001 6.172 1.00 90.12 91 LYS A C 1
ATOM 732 O O . LYS A 1 91 ? -14.173 0.645 7.155 1.00 90.12 91 LYS A O 1
ATOM 737 N N . THR A 1 92 ? -12.932 2.186 6.113 1.00 86.69 92 THR A N 1
ATOM 738 C CA . THR A 1 92 ? -12.893 3.124 7.248 1.00 86.69 92 THR A CA 1
ATOM 739 C C . THR A 1 92 ? -13.966 4.209 7.173 1.00 86.69 92 THR A C 1
ATOM 741 O O . THR A 1 92 ? -14.159 4.952 8.138 1.00 86.69 92 THR A O 1
ATOM 744 N N . GLY A 1 93 ? -14.648 4.338 6.031 1.00 82.06 93 GLY A N 1
ATOM 745 C CA . GLY A 1 93 ? -15.577 5.431 5.747 1.00 82.06 93 GLY A CA 1
ATOM 746 C C . GLY A 1 93 ? -14.894 6.798 5.630 1.00 82.06 93 GLY A C 1
ATOM 747 O O . GLY A 1 93 ? -15.570 7.826 5.688 1.00 82.06 93 GLY A O 1
ATOM 748 N N . ARG A 1 94 ? -13.558 6.845 5.530 1.00 75.19 94 ARG A N 1
ATOM 749 C CA . ARG A 1 94 ? -12.775 8.086 5.478 1.00 75.19 94 ARG A CA 1
ATOM 750 C C . ARG A 1 94 ? -11.644 7.969 4.472 1.00 75.19 94 ARG A C 1
ATOM 752 O O . ARG A 1 94 ? -10.877 7.017 4.495 1.00 75.19 94 ARG A O 1
ATOM 759 N N . PHE A 1 95 ? -11.471 9.002 3.657 1.00 70.25 95 PHE A N 1
ATOM 760 C CA . PHE A 1 95 ? -10.247 9.157 2.884 1.00 70.25 95 PHE A CA 1
ATOM 761 C C . PHE A 1 95 ? -9.185 9.820 3.770 1.00 70.25 95 PHE A C 1
ATOM 763 O O . PHE A 1 95 ? -9.232 11.026 4.018 1.00 70.25 95 PHE A O 1
ATOM 770 N N . SER A 1 96 ? -8.255 9.032 4.310 1.00 64.75 96 SER A N 1
ATOM 771 C CA . SER A 1 96 ? -7.139 9.567 5.092 1.00 64.75 96 SER A CA 1
ATOM 772 C C . SER A 1 96 ? -6.043 10.053 4.147 1.00 64.75 96 SER A C 1
ATOM 774 O O . SER A 1 96 ? -5.331 9.252 3.554 1.00 64.75 96 SER A O 1
ATOM 776 N N . ALA A 1 97 ? -5.896 11.368 4.000 1.00 58.88 97 ALA A N 1
ATOM 777 C CA . ALA A 1 97 ? -4.781 11.981 3.279 1.00 58.88 97 ALA A CA 1
ATOM 778 C C . ALA A 1 97 ? -3.799 12.642 4.254 1.00 58.88 97 ALA A C 1
ATOM 780 O O . ALA A 1 97 ? -3.341 13.744 3.983 1.00 58.88 97 ALA A O 1
ATOM 781 N N . ARG A 1 98 ? -3.539 12.043 5.428 1.00 56.84 98 ARG A N 1
ATOM 782 C CA . ARG A 1 98 ? -2.582 12.632 6.380 1.00 56.84 98 ARG A CA 1
ATOM 783 C C . ARG A 1 98 ? -1.220 12.783 5.683 1.00 56.84 98 ARG A C 1
ATOM 785 O O . ARG A 1 98 ? -0.710 11.819 5.117 1.00 56.84 98 ARG A O 1
ATOM 792 N N . TRP A 1 99 ? -0.739 14.024 5.652 1.00 46.84 99 TRP A N 1
ATOM 793 C CA . TRP A 1 99 ? 0.487 14.475 4.993 1.00 46.84 99 TRP A CA 1
ATOM 794 C C . TRP A 1 99 ? 1.642 14.497 5.983 1.00 46.84 99 TRP A C 1
ATOM 796 O O . TRP A 1 99 ? 1.385 14.875 7.152 1.00 46.84 99 TRP A O 1
#

Sequence (99 aa):
MSWSEFKKVLGEA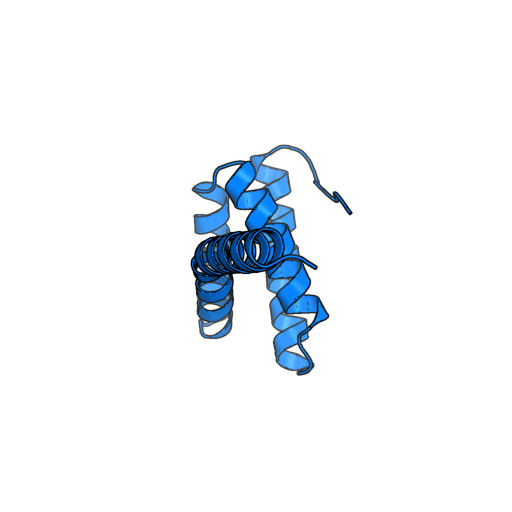AGEMAVSYPFVSIITEWRYKEDDEALDAIAEYVAGATPTGLEKMDKYLREATVNEHSSEQRQRLVVFYACFKYLEAQKTGRFSARW

Radius of gyration: 15.53 Å; Cα contacts (8 Å, |Δi|>4): 56; chains: 1; bounding box: 44×26×40 Å

Nearest PDB structures (foldseek):
  2n1g-assembly1_A  TM=6.095E-01  e=1.413E-01  Homo sapiens
  4fjo-assembly1_A  TM=5.448E-01  e=3.786E-01  Mus musculus
  8iqh-assembly1_G  TM=7.528E-01  e=3.988E+00  African swine fever virus BA71V
  7p0s-assembly1_B  TM=5.134E-01  e=6.180E+00  Orf virus

Solvent-accessible surface area (backbone atoms only — not comparable to full-atom values): 5630 Å² total; per-residue (Å²): 135,52,76,68,56,52,52,48,51,51,50,50,50,50,49,51,50,61,67,41,47,64,53,55,50,52,56,51,50,40,71,73,45,56,73,67,60,25,52,50,51,47,51,53,48,57,72,72,48,49,75,70,51,48,57,52,44,53,51,53,53,49,52,55,31,73,70,41,81,52,68,68,62,24,53,52,37,49,52,52,46,53,52,48,52,52,52,43,21,68,75,69,75,45,81,81,77,88,125

pLDDT: mean 85.09, std 14.57, range [46.84, 97.62]

Secondary structure (DSSP, 8-state):
--HHHHHHHHHHHHHHHHHHHHHHHHHHHHHHS-HHHHHHHHHHHHHH--HHHHHHHHHHHHHHHHT---HHHHHHHHHHHHHHHHHHHHHHSS-----

Foldseek 3Di:
DDPVVVVVVVVVVVVVVVVCVVLLVLLVVLLPDDLVVSLVSLLVCLVPDDPVRLVSNLVNLVVCLVPDPDPVSNVSSVVSNVSNQVSNCVVVVDRDPPD